Protein AF-A0A9D0W3Q3-F1 (afdb_monomer_lite)

Structure (mmCIF, N/CA/C/O backbone):
data_AF-A0A9D0W3Q3-F1
#
_entry.id   AF-A0A9D0W3Q3-F1
#
loop_
_atom_site.group_PDB
_atom_site.id
_atom_site.type_symbol
_atom_site.label_atom_id
_atom_site.label_alt_id
_atom_site.label_comp_id
_atom_site.label_asym_id
_atom_site.label_entity_id
_atom_site.label_seq_id
_atom_site.pdbx_PDB_ins_code
_atom_site.Cartn_x
_atom_site.Cartn_y
_atom_site.Cartn_z
_atom_site.occupancy
_atom_site.B_iso_or_equiv
_atom_site.auth_seq_id
_atom_site.auth_comp_id
_atom_site.auth_asym_id
_atom_site.auth_atom_id
_atom_site.pdbx_PDB_model_num
ATOM 1 N N . MET A 1 1 ? 63.489 -7.402 58.958 1.00 37.72 1 MET A N 1
ATOM 2 C CA . MET A 1 1 ? 63.184 -8.506 58.024 1.00 37.72 1 MET A CA 1
ATOM 3 C C . MET A 1 1 ? 61.685 -8.419 57.740 1.00 37.72 1 MET A C 1
ATOM 5 O O . MET A 1 1 ? 60.903 -8.910 58.532 1.00 37.72 1 MET A O 1
ATOM 9 N N . ASN A 1 2 ? 61.259 -7.450 56.923 1.00 30.56 2 ASN A N 1
ATOM 10 C CA . ASN A 1 2 ? 60.901 -7.621 55.501 1.00 30.56 2 ASN A CA 1
ATOM 11 C C . ASN A 1 2 ? 59.693 -8.585 55.388 1.00 30.56 2 ASN A C 1
ATOM 13 O O . ASN A 1 2 ? 59.806 -9.721 55.811 1.00 30.56 2 ASN A O 1
ATOM 17 N N . ALA A 1 3 ? 58.530 -8.253 54.834 1.00 44.56 3 ALA A N 1
ATOM 18 C CA . ALA A 1 3 ? 58.235 -7.268 53.813 1.00 44.56 3 ALA A CA 1
ATOM 19 C C . ALA A 1 3 ? 56.726 -6.966 53.745 1.00 44.56 3 ALA A C 1
ATOM 21 O O . ALA A 1 3 ? 55.881 -7.846 53.886 1.00 44.56 3 ALA A O 1
ATOM 22 N N . LEU A 1 4 ? 56.451 -5.699 53.453 1.00 53.88 4 LEU A N 1
ATOM 23 C CA . LEU A 1 4 ? 55.410 -5.179 52.571 1.00 53.88 4 LEU A CA 1
ATOM 24 C C . LEU A 1 4 ? 54.757 -6.228 51.638 1.00 53.88 4 LEU A C 1
ATOM 26 O O . LEU A 1 4 ? 55.433 -6.753 50.753 1.00 53.88 4 LEU A O 1
ATOM 30 N N . LYS A 1 5 ? 53.439 -6.450 51.749 1.00 47.47 5 LYS A N 1
ATOM 31 C CA . LYS A 1 5 ? 52.602 -6.903 50.622 1.00 47.47 5 LYS A CA 1
ATOM 32 C C . LYS A 1 5 ? 51.283 -6.129 50.615 1.00 47.47 5 LYS A C 1
ATOM 34 O O . LYS A 1 5 ? 50.455 -6.269 51.507 1.00 47.47 5 LYS A O 1
ATOM 39 N N . LEU A 1 6 ? 51.197 -5.251 49.617 1.00 56.66 6 LEU A N 1
ATOM 40 C CA . LEU A 1 6 ? 50.112 -4.333 49.281 1.00 56.66 6 LEU A CA 1
ATOM 41 C C . LEU A 1 6 ? 48.728 -5.009 49.180 1.00 56.66 6 LEU A C 1
ATOM 43 O O . LEU A 1 6 ? 48.649 -6.203 48.883 1.00 56.66 6 LEU A O 1
ATOM 47 N N . PRO A 1 7 ? 47.640 -4.231 49.354 1.00 50.75 7 PRO A N 1
ATOM 48 C CA . PRO A 1 7 ? 46.273 -4.722 49.275 1.00 50.75 7 PRO A CA 1
ATOM 49 C C . PRO A 1 7 ? 45.904 -5.049 47.826 1.00 50.75 7 PRO A C 1
ATOM 51 O O . PRO A 1 7 ? 46.208 -4.288 46.916 1.00 50.75 7 PRO A O 1
ATOM 54 N N . VAL A 1 8 ? 45.264 -6.205 47.646 1.00 54.22 8 VAL A N 1
ATOM 55 C CA . VAL A 1 8 ? 44.141 -6.523 46.740 1.00 54.22 8 VAL A CA 1
ATOM 56 C C . VAL A 1 8 ? 43.729 -5.404 45.757 1.00 54.22 8 VAL A C 1
ATOM 58 O O . VAL A 1 8 ? 42.621 -4.886 45.814 1.00 54.22 8 VAL A O 1
ATOM 61 N N . ALA A 1 9 ? 44.622 -5.016 44.846 1.00 52.22 9 ALA A N 1
ATOM 62 C CA . ALA A 1 9 ? 44.377 -3.958 43.861 1.00 52.22 9 ALA A CA 1
ATOM 63 C C . ALA A 1 9 ? 44.732 -4.374 42.423 1.00 52.22 9 ALA A C 1
ATOM 65 O O . ALA A 1 9 ? 44.775 -3.521 41.546 1.00 52.22 9 ALA A O 1
ATOM 66 N N . LEU A 1 10 ? 44.988 -5.661 42.143 1.00 51.50 10 LEU A N 1
ATOM 67 C CA . LEU A 1 10 ? 45.574 -6.062 40.851 1.00 51.50 10 LEU A CA 1
ATOM 68 C C . LEU A 1 10 ? 44.812 -7.134 40.047 1.00 51.50 10 LEU A C 1
ATOM 70 O O . LEU A 1 10 ? 45.353 -7.633 39.071 1.00 51.50 10 LEU A O 1
ATOM 74 N N . VAL A 1 11 ? 43.572 -7.502 40.394 1.00 52.25 11 VAL A N 1
ATOM 75 C CA . VAL A 1 11 ? 42.839 -8.568 39.655 1.00 52.25 11 VAL A CA 1
ATOM 76 C C . VAL A 1 11 ? 41.493 -8.100 39.083 1.00 52.25 11 VAL A C 1
ATOM 78 O O . VAL A 1 11 ? 40.643 -8.903 38.725 1.00 52.25 11 VAL A O 1
ATOM 81 N N . VAL A 1 12 ? 41.294 -6.788 38.928 1.00 57.22 12 VAL A N 1
ATOM 82 C CA . VAL A 1 12 ? 40.157 -6.239 38.160 1.00 57.22 12 VAL A CA 1
ATOM 83 C C . VAL A 1 12 ? 40.671 -5.509 36.918 1.00 57.22 12 VAL A C 1
ATOM 85 O O . VAL A 1 12 ? 40.289 -4.391 36.607 1.00 57.22 12 VAL A O 1
ATOM 88 N N . THR A 1 13 ? 41.566 -6.153 36.174 1.00 59.19 13 THR A N 1
ATOM 89 C CA . THR A 1 13 ? 41.758 -5.889 34.743 1.00 59.19 13 THR A CA 1
ATOM 90 C C . THR A 1 13 ? 40.857 -6.843 33.969 1.00 59.19 13 THR A C 1
ATOM 92 O O . THR A 1 13 ? 41.310 -7.730 33.249 1.00 59.19 13 THR A O 1
ATOM 95 N N . VAL A 1 14 ? 39.541 -6.681 34.149 1.00 60.62 14 VAL A N 1
ATOM 96 C CA . VAL A 1 14 ? 38.555 -7.293 33.257 1.00 60.62 14 VAL A CA 1
ATOM 97 C C . VAL A 1 14 ? 38.737 -6.619 31.899 1.00 60.62 14 VAL A C 1
ATOM 99 O O . VAL A 1 14 ? 38.199 -5.547 31.635 1.00 60.62 14 VAL A O 1
ATOM 102 N N . LEU A 1 15 ? 39.562 -7.245 31.060 1.00 62.41 15 LEU A N 1
ATOM 103 C CA . LEU A 1 15 ? 39.657 -7.017 29.625 1.00 62.41 15 LEU A CA 1
ATOM 104 C C . LEU A 1 15 ? 38.307 -7.384 28.998 1.00 62.41 15 LEU A C 1
ATOM 106 O O . LEU A 1 15 ? 38.147 -8.435 28.382 1.00 62.41 15 LEU A O 1
ATOM 110 N N . LEU A 1 16 ? 37.321 -6.502 29.155 1.00 62.38 16 LEU A N 1
ATOM 111 C CA . LEU A 1 16 ? 36.191 -6.421 28.242 1.00 62.38 16 LEU A CA 1
ATOM 112 C C . LEU A 1 16 ? 36.750 -5.892 26.924 1.00 62.38 16 LEU A C 1
ATOM 114 O O . LEU A 1 16 ? 36.739 -4.697 26.639 1.00 62.38 16 LEU A O 1
ATOM 118 N N . SER A 1 17 ? 37.321 -6.822 26.158 1.00 66.62 17 SER A N 1
ATOM 119 C CA . SER A 1 17 ? 37.638 -6.654 24.752 1.00 66.62 17 SER A CA 1
ATOM 120 C C . SER A 1 17 ? 36.317 -6.378 24.040 1.00 66.62 17 SER A C 1
ATOM 122 O O . SER A 1 17 ? 35.565 -7.284 23.686 1.00 66.62 17 SER A O 1
ATOM 124 N N . GLY A 1 18 ? 35.973 -5.095 23.954 1.00 57.78 18 GLY A N 1
ATOM 125 C CA . GLY A 1 18 ? 34.837 -4.632 23.189 1.00 57.78 18 GLY A CA 1
ATOM 126 C C . GLY A 1 18 ? 35.096 -4.943 21.725 1.00 57.78 18 GLY A C 1
ATOM 127 O O . GLY A 1 18 ? 35.904 -4.280 21.080 1.00 57.78 18 GLY A O 1
ATOM 128 N N . CYS A 1 19 ? 34.389 -5.930 21.182 1.00 64.00 19 CYS A N 1
ATOM 129 C CA . CYS A 1 19 ? 34.168 -6.014 19.748 1.00 64.00 19 CYS A CA 1
ATOM 130 C C . CYS A 1 19 ? 33.216 -4.874 19.362 1.00 64.00 19 CYS A C 1
ATOM 132 O O . CYS A 1 19 ? 32.013 -5.077 19.215 1.00 64.00 19 CYS A O 1
ATOM 134 N N . ALA A 1 20 ? 33.738 -3.654 19.221 1.00 55.69 20 ALA A N 1
ATOM 135 C CA . ALA A 1 20 ? 33.066 -2.641 18.424 1.00 55.69 20 ALA A CA 1
ATOM 136 C C . ALA A 1 20 ? 33.145 -3.123 16.971 1.00 55.69 20 ALA A C 1
ATOM 138 O O . ALA A 1 20 ? 34.159 -2.950 16.298 1.00 55.69 20 ALA A O 1
ATOM 139 N N . SER A 1 21 ? 32.107 -3.826 16.516 1.00 60.44 21 SER A N 1
ATOM 140 C CA . SER A 1 21 ? 31.946 -4.119 15.099 1.00 60.44 21 SER A CA 1
ATOM 141 C C . SER A 1 21 ? 31.700 -2.780 14.413 1.00 60.44 21 SER A C 1
ATOM 143 O O . SER A 1 21 ? 30.643 -2.167 14.568 1.00 60.44 21 SER A O 1
ATOM 145 N N . VAL A 1 22 ? 32.740 -2.260 13.767 1.00 56.47 22 VAL A N 1
ATOM 146 C CA . VAL A 1 22 ? 32.667 -1.054 12.954 1.00 56.47 22 VAL A CA 1
ATOM 147 C C . VAL A 1 22 ? 31.827 -1.392 11.723 1.00 56.47 22 VAL A C 1
ATOM 149 O O . VAL A 1 22 ? 32.319 -1.947 10.742 1.00 56.47 22 VAL A O 1
ATOM 152 N N . ASP A 1 23 ? 30.524 -1.119 11.789 1.00 55.88 23 ASP A N 1
ATOM 153 C CA . ASP A 1 23 ? 29.650 -1.165 10.616 1.00 55.88 23 ASP A CA 1
ATOM 154 C C . ASP A 1 23 ? 30.064 -0.000 9.714 1.00 55.88 23 ASP A C 1
ATOM 156 O O . ASP A 1 23 ? 29.603 1.135 9.840 1.00 55.88 23 ASP A O 1
ATOM 160 N N . THR A 1 24 ? 31.045 -0.263 8.854 1.00 54.75 24 THR A N 1
ATOM 161 C CA . THR A 1 24 ? 31.527 0.707 7.876 1.00 54.75 24 THR A CA 1
ATOM 162 C C . THR A 1 24 ? 30.501 0.753 6.754 1.00 54.75 24 THR A C 1
ATOM 164 O O . THR A 1 24 ? 30.693 0.169 5.689 1.00 54.75 24 THR A O 1
ATOM 167 N N . ARG A 1 25 ? 29.368 1.421 6.992 1.00 61.28 25 ARG A N 1
ATOM 168 C CA . ARG A 1 25 ? 28.492 1.822 5.891 1.00 61.28 25 ARG A CA 1
ATOM 169 C C . ARG A 1 25 ? 29.281 2.817 5.069 1.00 61.28 25 ARG A C 1
ATOM 171 O O . ARG A 1 25 ? 29.500 3.945 5.505 1.00 61.28 25 ARG A O 1
ATOM 178 N N . VAL A 1 26 ? 29.746 2.372 3.906 1.00 64.69 26 VAL A N 1
ATOM 179 C CA . VAL A 1 26 ? 30.270 3.259 2.871 1.00 64.69 26 VAL A CA 1
ATOM 180 C C . VAL A 1 26 ? 29.214 4.347 2.672 1.00 64.69 26 VAL A C 1
ATOM 182 O O . VAL A 1 26 ? 28.082 4.010 2.309 1.00 64.69 26 VAL A O 1
ATOM 185 N N . PRO A 1 27 ? 29.507 5.627 2.963 1.00 58.44 27 PRO A N 1
ATOM 186 C CA . PRO A 1 27 ? 28.554 6.676 2.667 1.00 58.44 27 PRO A CA 1
ATOM 187 C C . PRO A 1 27 ? 28.373 6.681 1.151 1.00 58.44 27 PRO A C 1
ATOM 189 O O . PRO A 1 27 ? 29.337 6.876 0.409 1.00 58.44 27 PRO A O 1
ATOM 192 N N . ILE A 1 28 ? 27.151 6.416 0.683 1.00 59.66 28 ILE A N 1
ATOM 193 C CA . ILE A 1 28 ? 26.807 6.623 -0.722 1.00 59.66 28 ILE A CA 1
ATOM 194 C C . ILE A 1 28 ? 26.927 8.124 -0.962 1.00 59.66 28 ILE A C 1
ATOM 196 O O . ILE A 1 28 ? 26.062 8.907 -0.576 1.00 59.66 28 ILE A O 1
ATOM 200 N N . ASN A 1 29 ? 28.053 8.526 -1.540 1.00 58.16 29 ASN A N 1
ATOM 201 C CA . ASN A 1 29 ? 28.278 9.893 -1.955 1.00 58.16 29 ASN A CA 1
ATOM 202 C C . ASN A 1 29 ? 27.534 10.109 -3.280 1.00 58.16 29 ASN A C 1
ATOM 204 O O . ASN A 1 29 ? 28.061 9.805 -4.351 1.00 58.16 29 ASN A O 1
ATOM 208 N N . ILE A 1 30 ? 26.296 10.604 -3.196 1.00 60.19 30 ILE A N 1
ATOM 209 C CA . ILE A 1 30 ? 25.468 10.964 -4.361 1.00 60.19 30 ILE A CA 1
ATOM 210 C C . ILE A 1 30 ? 26.137 12.084 -5.193 1.00 60.19 30 ILE A C 1
ATOM 212 O O . ILE A 1 30 ? 25.850 12.219 -6.381 1.00 60.19 30 ILE A O 1
ATOM 216 N N . ASP A 1 31 ? 27.106 12.816 -4.631 1.00 53.84 31 ASP A N 1
ATOM 217 C CA . ASP A 1 31 ? 27.837 13.882 -5.327 1.00 53.84 31 ASP A CA 1
ATOM 218 C C . ASP A 1 31 ? 29.042 13.359 -6.143 1.00 53.84 31 ASP A C 1
ATOM 220 O O . ASP A 1 31 ? 29.563 14.063 -7.011 1.00 53.84 31 ASP A O 1
ATOM 224 N N . ALA A 1 32 ? 29.483 12.111 -5.920 1.00 52.53 32 ALA A N 1
ATOM 225 C CA . ALA A 1 32 ? 30.688 11.539 -6.536 1.00 52.53 32 ALA A CA 1
ATOM 226 C C . ALA A 1 32 ? 30.451 10.756 -7.841 1.00 52.53 32 ALA A C 1
ATOM 228 O O . ALA A 1 32 ? 31.409 10.261 -8.430 1.00 52.53 32 ALA A O 1
ATOM 229 N N . GLN A 1 33 ? 29.220 10.691 -8.358 1.00 50.66 33 GLN A N 1
ATOM 230 C CA . GLN A 1 33 ? 28.976 10.193 -9.723 1.00 50.66 33 GLN A CA 1
ATOM 231 C C . GLN A 1 33 ? 29.117 11.276 -10.809 1.00 50.66 33 GLN A C 1
ATOM 233 O O . GLN A 1 33 ? 28.809 11.036 -11.973 1.00 50.66 33 GLN A O 1
ATOM 238 N N . ARG A 1 34 ? 29.644 12.463 -10.474 1.00 54.16 34 ARG A N 1
ATOM 239 C CA . ARG A 1 34 ? 29.906 13.541 -11.446 1.00 54.16 34 ARG A CA 1
ATOM 240 C C . ARG A 1 34 ? 31.315 13.521 -12.062 1.00 54.16 34 ARG A C 1
ATOM 242 O O . ARG A 1 34 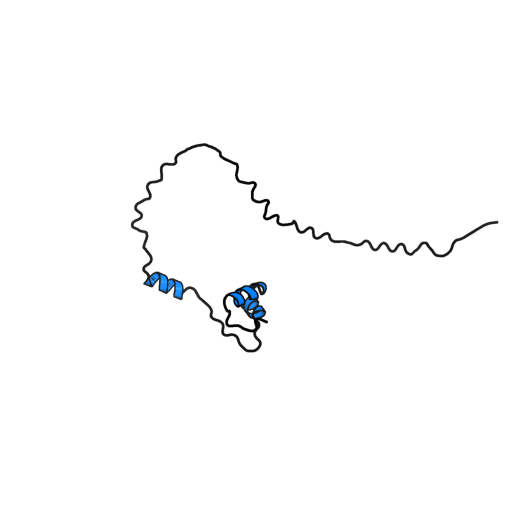? 31.727 14.495 -12.684 1.00 54.16 34 ARG A O 1
ATOM 249 N N . ALA A 1 35 ? 32.055 12.425 -11.935 1.00 52.84 35 ALA A N 1
ATOM 250 C CA . ALA A 1 35 ? 33.402 12.307 -12.497 1.00 52.84 35 ALA A CA 1
ATOM 251 C C . ALA A 1 35 ? 33.559 11.120 -13.458 1.00 52.84 35 ALA A C 1
ATOM 253 O O . ALA A 1 35 ? 34.597 10.480 -13.484 1.00 52.84 35 ALA A O 1
ATOM 254 N N . GLU A 1 36 ? 32.553 10.867 -14.292 1.00 51.53 36 GLU A N 1
ATOM 255 C CA . GLU A 1 36 ? 32.701 10.096 -15.536 1.00 51.53 36 GLU A CA 1
ATOM 256 C C . GLU A 1 36 ? 31.971 10.835 -16.665 1.00 51.53 36 GLU A C 1
ATOM 258 O O . GLU A 1 36 ? 31.038 10.376 -17.312 1.00 51.53 36 GLU A O 1
ATOM 263 N N . THR A 1 37 ? 32.369 12.086 -16.873 1.00 53.75 37 THR A N 1
ATOM 264 C CA . THR A 1 37 ? 32.067 12.839 -18.094 1.00 53.75 37 THR A CA 1
ATOM 265 C C . THR A 1 37 ? 33.317 13.615 -18.466 1.00 53.75 37 THR A C 1
ATOM 267 O O . THR A 1 37 ? 33.416 14.813 -18.236 1.00 53.75 37 THR A O 1
ATOM 270 N N . SER A 1 38 ? 34.322 12.898 -18.965 1.00 59.09 38 SER A N 1
ATOM 271 C CA . SER A 1 38 ? 35.376 13.465 -19.810 1.00 59.09 38 SER A CA 1
ATOM 272 C C . SER A 1 38 ? 36.194 12.334 -20.438 1.00 59.09 38 SER A C 1
ATOM 274 O O . SER A 1 38 ? 37.360 12.125 -20.119 1.00 59.09 38 SER A O 1
ATOM 276 N N . VAL A 1 39 ? 35.562 11.563 -21.322 1.00 54.84 39 VAL A N 1
ATOM 277 C CA . VAL A 1 39 ? 36.284 10.793 -22.340 1.00 54.84 39 VAL A CA 1
ATOM 278 C C . VAL A 1 39 ? 35.612 11.111 -23.669 1.00 54.84 39 VAL A C 1
ATOM 280 O O . VAL A 1 39 ? 34.557 10.575 -23.990 1.00 54.84 39 VAL A O 1
ATOM 283 N N . LEU A 1 40 ? 36.204 12.038 -24.420 1.00 56.50 40 LEU A N 1
ATOM 284 C CA . LEU A 1 40 ? 35.973 12.170 -25.855 1.00 56.50 40 LEU A CA 1
ATOM 285 C C . LEU A 1 40 ? 37.124 11.444 -26.563 1.00 56.50 40 LEU A C 1
ATOM 287 O O . LEU A 1 40 ? 38.218 12.005 -26.637 1.00 56.50 40 LEU A O 1
ATOM 291 N N . PRO A 1 41 ? 36.928 10.244 -27.132 1.00 52.84 41 PRO A N 1
ATOM 292 C CA . PRO A 1 41 ? 37.664 9.852 -28.313 1.00 52.84 41 PRO A CA 1
ATOM 293 C C . PRO A 1 41 ? 36.929 10.463 -29.510 1.00 52.84 41 PRO A C 1
ATOM 295 O O . PRO A 1 41 ? 35.891 9.978 -29.956 1.00 52.84 41 PRO A O 1
ATOM 298 N N . ALA A 1 42 ? 37.458 11.579 -30.003 1.00 58.38 42 ALA A N 1
ATOM 299 C CA . ALA A 1 42 ? 37.101 12.116 -31.304 1.00 58.38 42 ALA A CA 1
ATOM 300 C C . ALA A 1 42 ? 37.666 11.192 -32.399 1.00 58.38 42 ALA A C 1
ATOM 302 O O . ALA A 1 42 ? 38.729 11.449 -32.955 1.00 58.38 42 ALA A O 1
ATOM 303 N N . THR A 1 43 ? 36.947 10.117 -32.714 1.00 46.59 43 THR A N 1
ATOM 304 C CA . THR A 1 43 ? 36.976 9.504 -34.048 1.00 46.59 43 THR A CA 1
ATOM 305 C C . THR A 1 43 ? 35.585 9.649 -34.623 1.00 46.59 43 THR A C 1
ATOM 307 O O . THR A 1 43 ? 34.655 8.913 -34.299 1.00 46.59 43 THR A O 1
ATOM 310 N N . ALA A 1 44 ? 35.450 10.704 -35.416 1.00 58.31 44 ALA A N 1
ATOM 311 C CA . ALA A 1 44 ? 34.298 10.987 -36.237 1.00 58.31 44 ALA A CA 1
ATOM 312 C C . ALA A 1 44 ? 34.220 9.961 -37.374 1.00 58.31 44 ALA A C 1
ATOM 314 O O . ALA A 1 44 ? 34.492 10.286 -38.525 1.00 58.31 44 ALA A O 1
ATOM 315 N N . ASP A 1 45 ? 33.813 8.739 -37.052 1.00 48.94 45 ASP A N 1
ATOM 316 C CA . ASP A 1 45 ? 33.232 7.853 -38.044 1.00 48.94 45 ASP A CA 1
ATOM 317 C C . ASP A 1 45 ? 31.743 8.152 -38.021 1.00 48.94 45 ASP A C 1
ATOM 319 O O . ASP A 1 45 ? 30.969 7.647 -37.208 1.00 48.94 45 ASP A O 1
ATOM 323 N N . ALA A 1 46 ? 31.366 9.091 -38.886 1.00 55.59 46 ALA A N 1
ATOM 324 C CA . ALA A 1 46 ? 29.997 9.280 -39.306 1.00 55.59 46 ALA A CA 1
ATOM 325 C C . ALA A 1 46 ? 29.515 7.953 -39.895 1.00 55.59 46 ALA A C 1
ATOM 327 O O . ALA A 1 46 ? 29.598 7.714 -41.102 1.00 55.59 46 ALA A O 1
ATOM 328 N N . GLU A 1 47 ? 29.013 7.076 -39.031 1.00 55.44 47 GLU A N 1
ATOM 329 C CA . GLU A 1 47 ? 28.155 5.993 -39.445 1.00 55.44 47 GLU A CA 1
ATOM 330 C C . GLU A 1 47 ? 26.933 6.671 -40.047 1.00 55.44 47 GLU A C 1
ATOM 332 O O . GLU A 1 47 ? 26.036 7.160 -39.355 1.00 55.44 47 GLU A O 1
ATOM 337 N N . ARG A 1 48 ? 26.977 6.811 -41.377 1.00 63.69 48 ARG A N 1
ATOM 338 C CA . ARG A 1 48 ? 25.841 7.164 -42.215 1.00 63.69 48 ARG A CA 1
ATOM 339 C C . ARG A 1 48 ? 24.620 6.496 -41.581 1.00 63.69 48 ARG A C 1
ATOM 341 O O . ARG A 1 48 ? 24.679 5.277 -41.392 1.00 63.69 48 ARG A O 1
ATOM 348 N N . PRO A 1 49 ? 23.543 7.239 -41.261 1.00 60.25 49 PRO A N 1
ATOM 349 C CA . PRO A 1 49 ? 22.336 6.631 -40.737 1.00 60.25 49 PRO A CA 1
ATOM 350 C C . PRO A 1 49 ? 22.003 5.454 -41.638 1.00 60.25 49 PRO A C 1
ATOM 352 O O . PRO A 1 49 ? 21.833 5.630 -42.851 1.00 60.25 49 PRO A O 1
ATOM 355 N N . ARG A 1 50 ? 22.016 4.243 -41.070 1.00 64.12 50 ARG A N 1
ATOM 356 C CA . ARG A 1 50 ? 21.535 3.058 -41.780 1.00 64.12 50 ARG A CA 1
ATOM 357 C C . ARG A 1 50 ? 20.183 3.483 -42.343 1.00 64.12 50 ARG A C 1
ATOM 359 O O . ARG A 1 50 ? 19.413 4.035 -41.551 1.00 64.12 50 ARG A O 1
ATOM 366 N N . PRO A 1 51 ? 19.904 3.328 -43.651 1.00 55.25 51 PRO A N 1
ATOM 367 C CA . PRO A 1 51 ? 18.581 3.643 -44.159 1.00 55.25 51 PRO A CA 1
ATOM 368 C C . PRO A 1 51 ? 17.608 2.904 -43.251 1.00 55.25 51 PRO A C 1
ATOM 370 O O . PRO A 1 51 ? 17.689 1.677 -43.134 1.00 55.25 51 PRO A O 1
ATOM 373 N N . VAL A 1 52 ? 16.812 3.672 -42.499 1.00 62.91 52 VAL A N 1
ATOM 374 C CA . VAL A 1 52 ? 15.726 3.129 -41.695 1.00 62.91 52 VAL A CA 1
ATOM 375 C C . VAL A 1 52 ? 14.921 2.375 -42.727 1.00 62.91 52 VAL A C 1
ATOM 377 O O . VAL A 1 52 ? 14.388 2.988 -43.649 1.00 62.91 52 VAL A O 1
ATOM 380 N N . ARG A 1 53 ? 14.992 1.039 -42.680 1.00 64.62 53 ARG A N 1
ATOM 381 C CA . ARG A 1 53 ? 14.193 0.206 -43.569 1.00 64.62 53 ARG A CA 1
ATOM 382 C C . ARG A 1 53 ? 12.779 0.727 -43.388 1.00 64.62 53 ARG A C 1
ATOM 384 O O . ARG A 1 53 ? 12.369 0.896 -42.241 1.00 64.62 53 ARG A O 1
ATOM 391 N N . ASP A 1 54 ? 12.115 1.067 -44.488 1.00 56.69 54 ASP A N 1
ATOM 392 C CA . ASP A 1 54 ? 10.696 1.395 -44.501 1.00 56.69 54 ASP A CA 1
ATOM 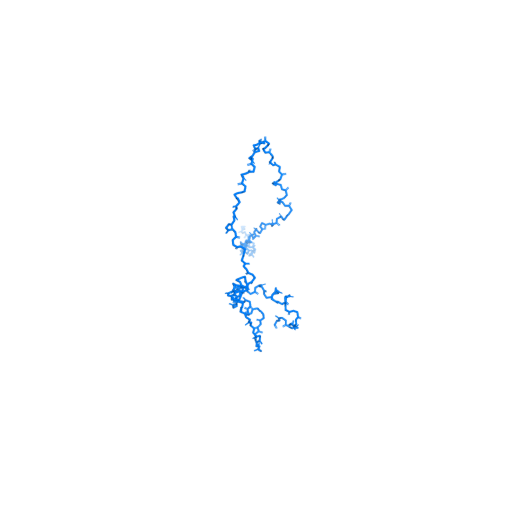393 C C . ASP A 1 54 ? 9.956 0.175 -43.949 1.00 56.69 54 ASP A C 1
ATOM 395 O O . ASP A 1 54 ? 9.524 -0.701 -44.696 1.00 56.69 54 ASP A O 1
ATOM 399 N N . ASP A 1 55 ? 9.907 0.062 -42.625 1.00 59.62 55 ASP A N 1
ATOM 400 C CA . ASP A 1 55 ? 9.354 -1.079 -41.925 1.00 59.62 55 ASP A CA 1
ATOM 401 C C . ASP A 1 55 ? 7.848 -0.858 -41.919 1.00 59.62 55 ASP A C 1
ATOM 403 O O . ASP A 1 55 ? 7.235 -0.393 -40.958 1.00 59.62 55 ASP A O 1
ATOM 407 N N . LYS A 1 56 ? 7.246 -1.111 -43.083 1.00 58.38 56 LYS A N 1
ATOM 408 C CA . LYS A 1 56 ? 5.796 -1.091 -43.278 1.00 58.38 56 LYS A CA 1
ATOM 409 C C . LYS A 1 56 ? 5.088 -2.180 -42.464 1.00 58.38 56 LYS A C 1
ATOM 411 O O . LYS A 1 56 ? 3.862 -2.220 -42.461 1.00 58.38 56 LYS A O 1
ATOM 416 N N . ASP A 1 57 ? 5.849 -2.985 -41.726 1.00 61.66 57 ASP A N 1
ATOM 417 C CA . ASP A 1 57 ? 5.376 -4.063 -40.872 1.00 61.66 57 ASP A CA 1
ATOM 418 C C . ASP A 1 57 ? 5.312 -3.682 -39.381 1.00 61.66 57 ASP A C 1
ATOM 420 O O . ASP A 1 57 ? 4.965 -4.526 -38.548 1.00 61.66 57 ASP A O 1
ATOM 424 N N . VAL A 1 58 ? 5.545 -2.410 -39.008 1.00 60.66 58 VAL A N 1
ATOM 425 C CA . VAL A 1 58 ? 5.167 -1.919 -37.671 1.00 60.66 58 VAL A CA 1
ATOM 426 C C . VAL A 1 58 ? 3.641 -1.915 -37.581 1.00 60.66 58 VAL A C 1
ATOM 428 O O . VAL A 1 58 ? 2.965 -0.932 -37.888 1.00 60.66 58 VAL A O 1
ATOM 431 N N . LYS A 1 59 ? 3.077 -3.053 -37.167 1.00 70.94 59 LYS A N 1
ATOM 432 C CA . LYS A 1 59 ? 1.656 -3.212 -36.871 1.00 70.94 59 LYS A CA 1
ATOM 433 C C . LYS A 1 59 ? 1.332 -2.337 -35.668 1.00 70.94 59 LYS A C 1
ATOM 435 O O . LYS A 1 59 ? 1.452 -2.772 -34.523 1.00 70.94 59 LYS A O 1
ATOM 440 N N . VAL A 1 60 ? 0.963 -1.089 -35.947 1.00 69.69 60 VAL A N 1
ATOM 441 C CA . VAL A 1 60 ? 0.433 -0.146 -34.965 1.00 69.69 60 VAL A CA 1
ATOM 442 C C . VAL A 1 60 ? -0.678 -0.885 -34.232 1.00 69.69 60 VAL A C 1
ATOM 444 O O . VAL A 1 60 ? -1.661 -1.301 -34.848 1.00 69.69 60 VAL A O 1
ATOM 447 N N . LEU A 1 61 ? -0.457 -1.171 -32.948 1.00 73.06 61 LEU A N 1
ATOM 448 C CA . LEU A 1 61 ? -1.418 -1.914 -32.149 1.00 73.06 61 LEU A CA 1
ATOM 449 C C . LEU A 1 61 ? -2.692 -1.080 -32.125 1.00 73.06 61 LEU A C 1
ATOM 451 O O . LEU A 1 61 ? -2.688 0.042 -31.617 1.00 73.06 61 LEU A O 1
ATOM 455 N N . ASP A 1 62 ? -3.757 -1.601 -32.733 1.00 83.38 62 ASP A N 1
ATOM 456 C CA . ASP A 1 62 ? -5.034 -0.912 -32.716 1.00 83.38 62 ASP A CA 1
ATOM 457 C C . ASP A 1 62 ? -5.471 -0.697 -31.259 1.00 83.38 62 ASP A C 1
ATOM 459 O O . ASP A 1 62 ? -5.137 -1.474 -30.355 1.00 83.38 62 ASP A O 1
ATOM 463 N N . ALA A 1 63 ? -6.196 0.396 -31.021 1.00 79.25 63 ALA A N 1
ATOM 464 C CA . ALA A 1 63 ? -6.600 0.796 -29.675 1.00 79.25 63 ALA A CA 1
ATOM 465 C C . ALA A 1 63 ? -7.337 -0.335 -28.932 1.00 79.25 63 ALA A C 1
ATOM 467 O O . ALA A 1 63 ? -7.183 -0.494 -27.724 1.00 79.25 63 ALA A O 1
ATOM 468 N N . LYS A 1 64 ? -8.060 -1.183 -29.670 1.00 79.50 64 LYS A N 1
ATOM 469 C CA . LYS A 1 64 ? -8.796 -2.335 -29.143 1.00 79.50 64 LYS A CA 1
ATOM 470 C C . LYS A 1 64 ? -7.866 -3.462 -28.668 1.00 79.50 64 LYS A C 1
ATOM 472 O O . LYS A 1 64 ? -8.107 -4.076 -27.631 1.00 79.50 64 LYS A O 1
ATOM 477 N N . THR A 1 65 ? -6.787 -3.728 -29.394 1.00 82.31 65 THR A N 1
ATOM 478 C CA . THR A 1 65 ? -5.751 -4.709 -29.056 1.00 82.31 65 THR A CA 1
ATOM 479 C C . THR A 1 65 ? -4.926 -4.224 -27.870 1.00 82.31 65 THR A C 1
ATOM 481 O O . THR A 1 65 ? -4.611 -5.018 -26.983 1.00 82.31 65 THR A O 1
ATOM 484 N N . ALA A 1 66 ? -4.615 -2.926 -27.808 1.00 81.12 66 ALA A N 1
ATOM 485 C CA . ALA A 1 66 ? -3.963 -2.321 -26.648 1.00 81.12 66 ALA A CA 1
ATOM 486 C C . ALA A 1 66 ? -4.841 -2.429 -25.388 1.00 81.12 66 ALA A C 1
ATOM 488 O O . ALA A 1 66 ? -4.364 -2.872 -24.345 1.00 81.12 66 ALA A O 1
ATOM 489 N N . GLU A 1 67 ? -6.137 -2.127 -25.501 1.00 77.12 67 GLU A N 1
ATOM 490 C CA . GLU A 1 67 ? -7.096 -2.255 -24.400 1.00 77.12 67 GLU A CA 1
ATOM 491 C C . GLU A 1 67 ? -7.244 -3.710 -23.929 1.00 77.12 67 GLU A C 1
ATOM 493 O O . GLU A 1 67 ? -7.213 -3.980 -22.731 1.00 77.12 67 GLU A O 1
ATOM 498 N N . SER A 1 68 ? -7.337 -4.673 -24.851 1.00 80.75 68 SER A N 1
ATOM 499 C CA . SER A 1 68 ? -7.396 -6.098 -24.502 1.00 80.75 68 SER A CA 1
ATOM 500 C C . SER A 1 68 ? -6.138 -6.571 -23.779 1.00 80.75 68 SER A C 1
ATOM 502 O O . SER A 1 68 ? -6.235 -7.380 -22.857 1.00 80.75 68 SER A O 1
ATOM 504 N N . ARG A 1 69 ? -4.959 -6.090 -24.188 1.00 77.88 69 ARG A N 1
ATOM 505 C CA . ARG A 1 69 ? -3.704 -6.401 -23.496 1.00 77.88 69 ARG A CA 1
ATOM 506 C C . ARG A 1 69 ? -3.683 -5.791 -22.105 1.00 77.88 69 ARG A C 1
ATOM 508 O O . ARG A 1 69 ? -3.319 -6.492 -21.174 1.00 77.88 69 ARG A O 1
ATOM 515 N N . PHE A 1 70 ? -4.127 -4.545 -21.953 1.00 74.75 70 PHE A N 1
ATOM 516 C CA . PHE A 1 70 ? -4.221 -3.884 -20.653 1.00 74.75 70 PHE A CA 1
ATOM 517 C C . PHE A 1 70 ? -5.207 -4.587 -19.713 1.00 74.75 70 PHE A C 1
ATOM 519 O O . PHE A 1 70 ? -4.868 -4.845 -18.570 1.00 74.75 70 PHE A O 1
ATOM 526 N N . ARG A 1 71 ? -6.380 -5.007 -20.202 1.00 74.62 71 ARG A N 1
ATOM 527 C CA . ARG A 1 71 ? -7.333 -5.828 -19.428 1.00 74.62 71 ARG A CA 1
ATOM 528 C C . ARG A 1 71 ? -6.772 -7.203 -19.048 1.00 74.62 71 ARG A C 1
ATOM 530 O O . ARG A 1 71 ? -7.229 -7.797 -18.080 1.00 74.62 71 ARG A O 1
ATOM 537 N N . SER A 1 72 ? -5.813 -7.715 -19.822 1.00 74.38 72 SER A N 1
ATOM 538 C CA . SER A 1 72 ? -5.094 -8.954 -19.519 1.00 74.38 72 SER A CA 1
ATOM 539 C C . SER A 1 72 ? -3.898 -8.742 -18.586 1.00 74.38 72 SER A C 1
ATOM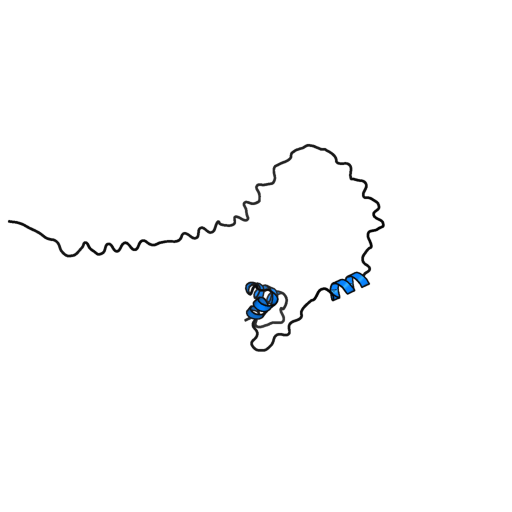 541 O O . SER A 1 72 ? -3.381 -9.729 -18.059 1.00 74.38 72 SER A O 1
ATOM 543 N N . LEU A 1 73 ? -3.440 -7.499 -18.384 1.00 76.38 73 LEU A N 1
ATOM 544 C CA . LEU A 1 73 ? -2.541 -7.173 -17.286 1.00 76.38 73 LEU A CA 1
ATOM 545 C C . LEU A 1 73 ? -3.386 -7.254 -16.024 1.00 76.38 73 LEU A C 1
ATOM 547 O O . LEU A 1 73 ? -4.285 -6.454 -15.790 1.00 76.38 73 LEU A O 1
ATOM 551 N N . HIS A 1 74 ? -3.142 -8.302 -15.262 1.00 68.25 74 HIS A N 1
ATOM 552 C CA . HIS A 1 74 ? -3.839 -8.566 -14.026 1.00 68.25 74 HIS A CA 1
ATOM 553 C C . HIS A 1 74 ? -3.545 -7.446 -13.013 1.00 68.25 74 HIS A C 1
ATOM 555 O O . HIS A 1 74 ? -2.448 -7.364 -12.463 1.00 68.25 74 HIS A O 1
ATOM 561 N N . ILE A 1 75 ? -4.523 -6.560 -12.823 1.00 74.44 75 ILE A N 1
ATOM 562 C CA . ILE A 1 75 ? -4.570 -5.586 -11.733 1.00 74.44 75 ILE A CA 1
ATOM 563 C C . ILE A 1 75 ? -5.430 -6.235 -10.648 1.00 74.44 75 ILE A C 1
ATOM 565 O O . ILE A 1 75 ? -6.613 -6.484 -10.874 1.00 74.44 75 ILE A O 1
ATOM 569 N N . GLU A 1 76 ? -4.824 -6.578 -9.514 1.00 79.19 76 GLU A N 1
ATOM 570 C CA . GLU A 1 76 ? -5.543 -7.156 -8.379 1.00 79.19 76 GLU A CA 1
ATOM 571 C C . GLU A 1 76 ? -6.027 -6.021 -7.467 1.00 79.19 76 GLU A C 1
ATOM 573 O O . GLU A 1 76 ? -5.223 -5.346 -6.820 1.00 79.19 76 GLU A O 1
ATOM 578 N N . ASP A 1 77 ? -7.341 -5.802 -7.420 1.00 85.25 77 ASP A N 1
ATOM 579 C CA . ASP A 1 77 ? -7.947 -4.864 -6.476 1.00 85.25 77 ASP A CA 1
ATOM 580 C C . ASP A 1 77 ? -8.126 -5.541 -5.110 1.00 85.25 77 ASP A C 1
ATOM 582 O O . ASP A 1 77 ? -8.647 -6.655 -5.010 1.00 85.25 77 ASP A O 1
ATOM 586 N N . TYR A 1 78 ? -7.749 -4.848 -4.033 1.00 88.62 78 TYR A N 1
ATOM 587 C CA . TYR A 1 78 ? -7.930 -5.339 -2.667 1.00 88.62 78 TYR A CA 1
ATOM 588 C C . TYR A 1 78 ? -8.873 -4.441 -1.864 1.00 88.62 78 TYR A C 1
ATOM 590 O O . TYR A 1 78 ? -8.621 -3.250 -1.679 1.00 88.62 78 TYR A O 1
ATOM 598 N N . VAL A 1 79 ? -9.949 -5.031 -1.334 1.00 91.00 79 VAL A N 1
ATOM 599 C CA . VAL A 1 79 ? -10.870 -4.349 -0.415 1.00 91.00 79 VAL A CA 1
ATOM 600 C C . VAL A 1 79 ? -10.401 -4.569 1.019 1.00 91.00 79 VAL A C 1
ATOM 602 O O . VAL A 1 79 ? -10.454 -5.684 1.537 1.00 91.00 79 VAL A O 1
ATOM 605 N N . VAL A 1 80 ? -9.978 -3.485 1.668 1.00 90.44 80 VAL A N 1
ATOM 606 C CA . VAL A 1 80 ? -9.491 -3.495 3.054 1.00 90.44 80 VAL A CA 1
ATOM 607 C C . VAL A 1 80 ? -10.595 -3.941 4.012 1.00 90.44 80 VAL A C 1
ATOM 609 O O . VAL A 1 80 ? -11.702 -3.394 4.007 1.00 90.44 80 VAL A O 1
ATOM 612 N N . ARG A 1 81 ? -10.288 -4.921 4.866 1.00 90.00 81 ARG A N 1
ATOM 613 C CA . ARG A 1 81 ? -11.184 -5.412 5.917 1.00 90.00 81 ARG A CA 1
ATOM 614 C C . ARG A 1 81 ? -10.746 -4.905 7.282 1.00 90.00 81 ARG A C 1
ATOM 616 O O . ARG A 1 81 ? -9.60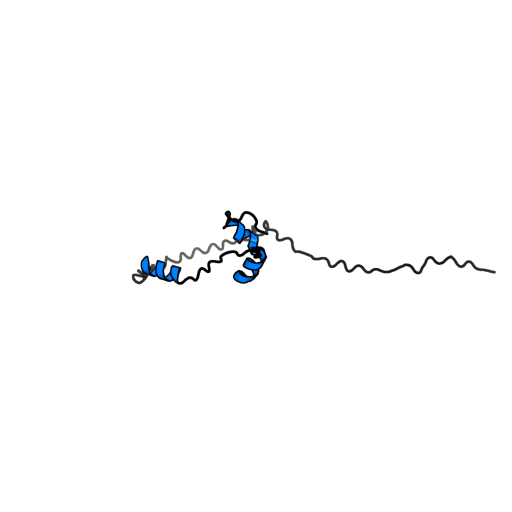4 -4.514 7.505 1.00 90.00 81 ARG A O 1
ATOM 623 N N . LYS A 1 82 ? -11.677 -4.926 8.236 1.00 89.25 82 LYS A N 1
ATOM 624 C CA . LYS A 1 82 ? -11.384 -4.555 9.622 1.00 89.25 82 LYS A CA 1
ATOM 625 C C . LYS A 1 82 ? -10.293 -5.473 10.186 1.00 89.25 82 LYS A C 1
ATOM 627 O O . LYS A 1 82 ? -10.497 -6.681 10.246 1.00 89.25 82 LYS A O 1
ATOM 632 N N . GLY A 1 83 ? -9.198 -4.875 10.652 1.00 89.00 83 GLY A N 1
ATOM 633 C CA . GLY A 1 83 ? -8.044 -5.588 11.204 1.00 89.00 83 GLY A CA 1
ATOM 634 C C . GLY A 1 83 ? -6.891 -5.784 10.218 1.00 89.00 83 GLY A C 1
ATOM 635 O O . GLY A 1 83 ? -5.822 -6.191 10.657 1.00 89.00 83 GLY A O 1
ATOM 636 N N . ASP A 1 84 ? -7.073 -5.464 8.935 1.00 92.06 84 ASP A N 1
ATOM 637 C CA . ASP A 1 84 ? -5.956 -5.392 7.995 1.00 92.06 84 ASP A CA 1
ATOM 638 C C . ASP A 1 84 ? -5.120 -4.136 8.263 1.00 92.06 84 ASP A C 1
ATOM 640 O O . ASP A 1 84 ? -5.659 -3.070 8.574 1.00 92.06 84 ASP A O 1
ATOM 644 N N . THR A 1 85 ? -3.812 -4.247 8.057 1.00 93.19 85 THR A N 1
ATOM 645 C CA . THR A 1 85 ? -2.888 -3.110 8.057 1.00 93.19 85 THR A CA 1
ATOM 646 C C . THR A 1 85 ? -2.289 -2.941 6.663 1.00 93.19 85 THR A C 1
ATOM 648 O O . THR A 1 85 ? -2.114 -3.917 5.924 1.00 93.19 85 THR A O 1
ATOM 651 N N . LEU A 1 86 ? -1.929 -1.712 6.278 1.00 93.19 86 LEU A N 1
ATOM 652 C CA . LEU A 1 86 ? -1.225 -1.495 5.005 1.00 93.19 86 LEU A CA 1
ATOM 653 C C . LEU A 1 86 ? 0.128 -2.219 4.972 1.00 93.19 86 LEU A C 1
ATOM 655 O O . LEU A 1 86 ? 0.585 -2.618 3.902 1.00 93.19 86 LEU A O 1
ATOM 659 N N . TRP A 1 87 ? 0.734 -2.429 6.140 1.00 94.50 87 TRP A N 1
ATOM 660 C CA . TRP A 1 87 ? 1.950 -3.216 6.310 1.00 94.50 87 TRP A CA 1
ATOM 661 C C . TRP A 1 87 ? 1.754 -4.680 5.890 1.00 94.50 87 TRP A C 1
ATOM 663 O O . TRP A 1 87 ? 2.523 -5.198 5.077 1.00 94.50 87 TRP A O 1
ATOM 673 N N . ASP A 1 88 ? 0.706 -5.338 6.393 1.00 94.06 88 ASP A N 1
ATOM 674 C CA . ASP A 1 88 ? 0.412 -6.743 6.085 1.00 94.06 88 ASP A CA 1
ATOM 675 C C . ASP A 1 88 ? -0.008 -6.931 4.627 1.00 94.06 88 ASP A C 1
ATOM 677 O O . ASP A 1 88 ? 0.422 -7.882 3.970 1.00 94.06 88 ASP A O 1
ATOM 681 N N . ILE A 1 89 ? -0.786 -5.989 4.089 1.00 93.06 89 ILE A N 1
ATOM 682 C CA . ILE A 1 89 ? -1.175 -5.963 2.675 1.00 93.06 89 ILE A CA 1
ATOM 683 C C . ILE A 1 89 ? 0.078 -5.826 1.794 1.00 93.06 89 ILE A C 1
ATOM 685 O O . ILE A 1 89 ? 0.276 -6.623 0.875 1.00 93.06 89 ILE A O 1
ATOM 689 N N . ALA A 1 90 ? 0.976 -4.882 2.098 1.00 94.62 90 ALA A N 1
ATOM 690 C CA . ALA A 1 90 ? 2.234 -4.719 1.367 1.00 94.62 90 ALA A CA 1
ATOM 691 C C . ALA A 1 90 ? 3.107 -5.983 1.438 1.00 94.62 90 ALA A C 1
ATOM 693 O O . ALA A 1 90 ? 3.649 -6.430 0.426 1.00 94.62 90 ALA A O 1
ATOM 694 N N . ASN A 1 91 ? 3.199 -6.618 2.607 1.00 95.12 91 ASN A N 1
ATOM 695 C CA . ASN A 1 91 ? 3.914 -7.882 2.756 1.00 95.12 91 ASN A CA 1
ATOM 696 C C . ASN A 1 91 ? 3.279 -9.015 1.925 1.00 95.12 91 ASN A C 1
ATOM 698 O O . ASN A 1 91 ? 3.987 -9.825 1.324 1.00 95.12 91 ASN A O 1
ATOM 702 N N . HIS A 1 92 ? 1.948 -9.070 1.848 1.00 93.06 92 HIS A N 1
ATOM 703 C CA . HIS A 1 92 ? 1.237 -10.108 1.109 1.00 93.06 92 HIS A CA 1
ATOM 704 C C . HIS A 1 92 ? 1.388 -9.959 -0.411 1.00 93.06 92 HIS A C 1
ATOM 706 O O . HIS A 1 92 ? 1.777 -10.925 -1.076 1.00 93.06 92 HIS A O 1
ATOM 712 N N . PHE A 1 93 ? 1.126 -8.766 -0.950 1.00 92.06 93 PHE A N 1
ATOM 713 C CA . PHE A 1 93 ? 1.082 -8.518 -2.396 1.00 92.06 93 PHE A CA 1
ATOM 714 C C . PHE A 1 93 ? 2.439 -8.118 -2.980 1.00 92.06 93 PHE A C 1
ATOM 716 O O . PHE A 1 93 ? 2.837 -8.635 -4.020 1.00 92.06 93 PHE A O 1
ATOM 723 N N . LEU A 1 94 ? 3.181 -7.241 -2.297 1.00 91.94 94 LEU A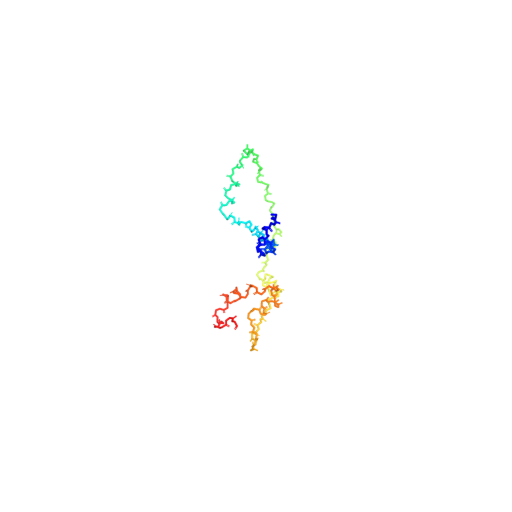 N 1
ATOM 724 C CA . LEU A 1 94 ? 4.449 -6.687 -2.791 1.00 91.94 94 LEU A CA 1
ATOM 725 C C . LEU A 1 94 ? 5.678 -7.429 -2.253 1.00 91.94 94 LEU A C 1
ATOM 727 O O . LEU A 1 94 ? 6.801 -7.119 -2.647 1.00 91.94 94 LEU A O 1
ATOM 731 N N . LYS A 1 95 ? 5.485 -8.392 -1.337 1.00 94.38 95 LYS A N 1
ATOM 732 C CA . LYS A 1 95 ? 6.553 -9.156 -0.654 1.00 94.38 95 LYS A CA 1
ATOM 733 C C . LYS A 1 95 ? 7.576 -8.285 0.076 1.00 94.38 95 LYS A C 1
ATOM 735 O O . LYS A 1 95 ? 8.644 -8.758 0.455 1.00 94.38 95 LYS A O 1
ATOM 740 N N . ASN A 1 96 ? 7.245 -7.015 0.283 1.00 94.50 96 ASN A N 1
ATOM 741 C CA . ASN A 1 96 ? 8.070 -6.067 0.994 1.00 94.50 96 ASN A CA 1
ATOM 742 C C . ASN A 1 96 ? 7.151 -5.079 1.727 1.00 94.50 96 ASN A C 1
ATOM 744 O O . ASN A 1 96 ? 6.528 -4.225 1.089 1.00 94.50 96 ASN A O 1
ATOM 748 N N . PRO A 1 97 ? 7.064 -5.177 3.063 1.00 94.75 97 PRO A N 1
ATOM 749 C CA . PRO A 1 97 ? 6.187 -4.317 3.835 1.00 94.75 97 PRO A CA 1
ATOM 750 C C . PRO A 1 97 ? 6.582 -2.839 3.769 1.00 94.75 97 PRO A C 1
ATOM 752 O O . PRO A 1 97 ? 5.716 -1.991 3.938 1.00 94.75 97 PRO A O 1
ATOM 755 N N . LEU A 1 98 ? 7.843 -2.497 3.471 1.00 95.38 98 LEU A N 1
ATOM 756 C CA . LEU A 1 98 ? 8.326 -1.108 3.437 1.00 95.38 98 LEU A CA 1
ATOM 757 C C . LEU A 1 98 ? 7.660 -0.246 2.353 1.00 95.38 98 LEU A C 1
ATOM 759 O O . LEU A 1 98 ? 7.815 0.971 2.378 1.00 95.38 98 LEU A O 1
ATOM 763 N N . TYR A 1 99 ? 6.910 -0.852 1.429 1.00 95.75 99 TYR A N 1
ATOM 764 C CA . TYR A 1 99 ? 6.112 -0.135 0.433 1.00 95.75 99 TYR A CA 1
ATOM 765 C C . TYR A 1 99 ? 4.752 0.349 0.948 1.00 95.75 99 TYR A C 1
ATOM 767 O O . TYR A 1 99 ? 4.053 1.053 0.222 1.00 95.75 99 TYR A O 1
ATOM 775 N N . TRP A 1 100 ? 4.364 0.040 2.189 1.00 94.12 100 TRP A N 1
ATOM 776 C CA . TRP A 1 100 ? 3.113 0.550 2.761 1.00 94.12 100 TRP A CA 1
ATOM 777 C C . TRP A 1 100 ? 2.936 2.087 2.654 1.00 94.12 100 TRP A C 1
ATOM 779 O O . TRP A 1 100 ? 1.806 2.507 2.384 1.00 94.12 100 TRP A O 1
ATOM 789 N N . PRO A 1 101 ? 3.978 2.950 2.773 1.00 94.50 101 PRO A N 1
ATOM 790 C CA . PRO A 1 101 ? 3.807 4.398 2.632 1.00 94.50 101 PRO A CA 1
ATOM 79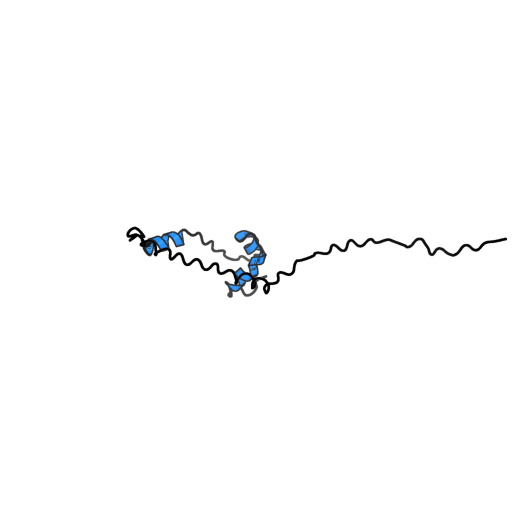1 C C . PRO A 1 101 ? 3.442 4.800 1.202 1.00 94.50 101 PRO A C 1
ATOM 793 O O . PRO A 1 101 ? 2.682 5.743 1.004 1.00 94.50 101 PRO A O 1
ATOM 796 N N . GLU A 1 102 ? 3.953 4.068 0.210 1.00 93.12 102 GLU A N 1
ATOM 797 C CA . GLU A 1 102 ? 3.657 4.287 -1.207 1.00 93.12 102 GLU A CA 1
ATOM 798 C C . GLU A 1 102 ? 2.204 3.907 -1.520 1.00 93.12 102 GLU A C 1
ATOM 800 O O . GLU A 1 102 ? 1.489 4.648 -2.197 1.00 93.12 102 GLU A O 1
ATOM 805 N N . ILE A 1 103 ? 1.723 2.790 -0.956 1.00 91.69 103 ILE A N 1
ATOM 806 C CA . ILE A 1 103 ? 0.307 2.402 -1.044 1.00 91.69 103 ILE A CA 1
ATOM 807 C C . ILE A 1 103 ? -0.568 3.517 -0.464 1.00 91.69 103 ILE A C 1
ATOM 809 O O . ILE A 1 103 ? -1.550 3.918 -1.088 1.00 91.69 103 ILE A O 1
ATOM 813 N N . TRP A 1 104 ? -0.203 4.059 0.698 1.00 92.56 104 TRP A N 1
ATOM 814 C CA . TRP A 1 104 ? -0.957 5.141 1.326 1.00 92.56 104 TRP A CA 1
ATOM 815 C C . TRP A 1 104 ? -0.922 6.446 0.521 1.00 92.56 104 TRP A C 1
ATOM 817 O O . TRP A 1 104 ? -1.962 7.078 0.333 1.00 92.56 104 TRP A O 1
ATOM 827 N N . HIS A 1 105 ? 0.243 6.831 -0.006 1.00 91.88 105 HIS A N 1
ATOM 828 C CA . HIS A 1 105 ? 0.408 8.053 -0.796 1.00 91.88 105 HIS A CA 1
ATOM 829 C C . HIS A 1 105 ? -0.534 8.092 -2.007 1.00 91.88 105 HIS A C 1
ATOM 831 O O . HIS A 1 105 ? -1.142 9.128 -2.298 1.00 91.88 105 HIS A O 1
ATOM 837 N N . ASN A 1 106 ? -0.691 6.940 -2.661 1.00 91.75 106 ASN A N 1
ATOM 838 C CA . ASN A 1 106 ? -1.562 6.761 -3.817 1.00 91.75 106 ASN A CA 1
ATOM 839 C C . ASN A 1 106 ? -3.054 6.626 -3.439 1.00 91.75 106 ASN A C 1
ATOM 841 O O . ASN A 1 106 ? -3.917 6.827 -4.288 1.00 91.75 106 ASN A O 1
ATOM 845 N N . ASN A 1 107 ? -3.379 6.359 -2.166 1.00 90.38 107 ASN A N 1
ATOM 846 C CA . ASN A 1 107 ? -4.738 6.118 -1.665 1.00 90.38 107 ASN A CA 1
ATOM 847 C C . ASN A 1 107 ? -5.112 7.083 -0.526 1.00 90.38 107 ASN A C 1
ATOM 849 O O . ASN A 1 107 ? -5.396 6.674 0.603 1.00 90.38 107 ASN A O 1
ATOM 853 N N . LYS A 1 108 ? -5.162 8.387 -0.825 1.00 87.06 108 LYS A N 1
ATOM 854 C CA . LYS A 1 108 ? -5.387 9.455 0.173 1.00 87.06 108 LYS A CA 1
ATOM 855 C C . LYS A 1 108 ? -6.728 9.388 0.912 1.00 87.06 108 LYS A C 1
ATOM 857 O O . LYS A 1 108 ? -6.885 10.056 1.929 1.00 87.06 108 LYS A O 1
ATOM 862 N N . GLN A 1 109 ? -7.690 8.596 0.431 1.00 88.69 109 GLN A N 1
ATOM 863 C CA . GLN A 1 109 ? -8.940 8.350 1.159 1.00 88.69 109 GLN A CA 1
ATOM 864 C C . GLN A 1 109 ? -8.744 7.553 2.461 1.00 88.69 109 GLN A C 1
ATOM 866 O O . GLN A 1 109 ? -9.627 7.553 3.317 1.00 88.69 109 GLN A O 1
ATOM 871 N N . ILE A 1 110 ? -7.609 6.868 2.627 1.00 87.00 110 ILE A N 1
ATOM 872 C CA . ILE A 1 110 ? -7.308 6.076 3.819 1.00 87.00 110 ILE A CA 1
ATOM 873 C C . ILE A 1 110 ? -6.812 7.022 4.917 1.00 87.00 110 ILE A C 1
ATOM 875 O O . ILE A 1 110 ? -5.681 7.506 4.884 1.00 87.00 110 ILE A O 1
ATOM 879 N N . THR A 1 111 ? -7.675 7.308 5.894 1.00 81.69 111 THR A N 1
ATOM 880 C CA . THR A 1 111 ? -7.389 8.276 6.968 1.00 81.69 111 THR A CA 1
ATOM 881 C C . THR A 1 111 ? -6.408 7.745 8.014 1.00 81.69 111 THR A C 1
ATOM 883 O O . THR A 1 111 ? -5.609 8.518 8.535 1.00 81.69 111 THR A O 1
ATOM 886 N N . ASN A 1 112 ? -6.450 6.443 8.317 1.00 76.25 112 ASN A N 1
ATOM 887 C CA . ASN A 1 112 ? -5.507 5.793 9.227 1.00 76.25 112 ASN A CA 1
ATOM 888 C C . ASN A 1 112 ? -4.713 4.708 8.473 1.00 76.25 112 ASN A C 1
ATOM 890 O O . ASN A 1 112 ? -5.296 3.678 8.139 1.00 76.25 112 ASN A O 1
ATOM 894 N N . PRO A 1 113 ? -3.421 4.928 8.180 1.00 67.75 113 PRO A N 1
ATOM 895 C CA . PRO A 1 113 ? -2.593 3.978 7.439 1.00 67.75 113 PRO A CA 1
ATOM 896 C C . PRO A 1 113 ? -1.987 2.852 8.295 1.00 67.75 113 PRO A C 1
ATOM 898 O O . PRO A 1 113 ? -1.260 2.022 7.746 1.00 67.75 113 PRO A O 1
ATOM 901 N N . HIS A 1 114 ? -2.247 2.847 9.609 1.00 63.81 114 HIS A N 1
ATOM 902 C CA . HIS A 1 114 ? -1.611 1.971 10.595 1.00 63.81 114 HIS A CA 1
ATOM 903 C C . HIS A 1 114 ? -2.575 0.966 11.226 1.00 63.81 114 HIS A C 1
ATOM 905 O O . HIS A 1 114 ? -3.706 1.375 11.594 1.00 63.81 114 HIS A O 1
#

Foldseek 3Di:
DDDDDDDDDPPPPPPPVDPPPPPPPPPPPPVPVPPPPDDDPPPPPPPPPPPPPPPPVPPPQPPVNVVVVVVVPDDDDDDDDPPDALQVVCCVPVVHSVCLVVVCVVVVVPPDRD

Radius of gyration: 33.63 Å; chains: 1; bounding box: 75×24×102 Å

Sequence (114 aa):
MNALKLPVALVVTVLLSGCASVDTRVPINIDAQRAETSVLPATADAERPRPVRDDKDVKVLDAKTAESRFRSLHIEDYVVRKGDTLWDIANHFLKNPLYWPEIWHNNKQITNPH

Secondary structure (DSSP, 8-state):
-------S-SS------------------GGGGGS--------------------TT-----HHHHHHHHHHS--------TT--HHHHHHHHTS-GGGHHHHHHH-TT-S---

pLDDT: mean 70.58, std 16.63, range [30.56, 95.75]